Protein AF-A0A963PTG4-F1 (afdb_monomer_lite)

Structure (mmCIF, N/CA/C/O backbone):
data_AF-A0A963PTG4-F1
#
_entry.id   AF-A0A963PTG4-F1
#
loop_
_atom_site.group_PDB
_atom_site.id
_atom_site.type_symbol
_atom_site.label_atom_id
_atom_site.label_alt_id
_atom_site.label_comp_id
_atom_site.label_asym_id
_atom_site.label_entity_id
_atom_site.label_seq_id
_atom_site.pdbx_PDB_ins_code
_atom_site.Cartn_x
_atom_site.Cartn_y
_atom_site.Cartn_z
_atom_site.occupancy
_atom_site.B_iso_or_equiv
_atom_site.auth_seq_id
_atom_site.auth_comp_id
_atom_site.auth_asym_id
_atom_site.auth_atom_id
_atom_site.pdbx_PDB_model_num
ATOM 1 N N . SER A 1 1 ? 4.079 9.617 -11.230 1.00 86.31 1 SER A N 1
ATOM 2 C CA . SER A 1 1 ? 5.382 10.308 -11.201 1.00 86.31 1 SER A CA 1
ATOM 3 C C . SER A 1 1 ? 5.671 10.785 -9.782 1.00 86.31 1 SER A C 1
ATOM 5 O O . SER A 1 1 ? 4.722 10.930 -9.016 1.00 86.31 1 SER A O 1
ATOM 7 N N . ASN A 1 2 ? 6.940 10.981 -9.420 1.00 88.75 2 ASN A N 1
ATOM 8 C CA . ASN A 1 2 ? 7.381 11.587 -8.157 1.00 88.75 2 ASN A CA 1
ATOM 9 C C . ASN A 1 2 ? 7.624 13.112 -8.249 1.00 88.75 2 ASN A C 1
ATOM 11 O O . ASN A 1 2 ? 7.973 13.715 -7.238 1.00 88.75 2 ASN A O 1
ATOM 15 N N . GLY A 1 3 ? 7.453 13.725 -9.430 1.00 88.69 3 GLY A N 1
ATOM 16 C CA . GLY A 1 3 ? 7.552 15.179 -9.625 1.00 88.69 3 GLY A CA 1
ATOM 17 C C . GLY A 1 3 ? 8.968 15.761 -9.529 1.00 88.69 3 GLY A C 1
ATOM 18 O O . GLY A 1 3 ? 9.109 16.960 -9.310 1.00 88.69 3 GLY A O 1
ATOM 19 N N . GLN A 1 4 ? 10.006 14.932 -9.649 1.00 89.62 4 GLN A N 1
ATOM 20 C CA . GLN A 1 4 ? 11.409 15.357 -9.625 1.00 89.62 4 GLN A CA 1
ATOM 21 C C . GLN A 1 4 ? 11.965 15.504 -11.048 1.00 89.62 4 GLN A C 1
ATOM 23 O O . GLN A 1 4 ? 11.452 14.890 -11.979 1.00 89.62 4 GLN A O 1
ATOM 28 N N . SER A 1 5 ? 13.037 16.281 -11.215 1.00 89.62 5 SER A N 1
ATOM 29 C CA . SER A 1 5 ? 13.820 16.316 -12.456 1.00 89.62 5 SER A CA 1
ATOM 30 C C . SER A 1 5 ? 14.846 15.177 -12.509 1.00 89.62 5 SER A C 1
ATOM 32 O O . SER A 1 5 ? 15.171 14.546 -11.497 1.00 89.62 5 SER A O 1
ATOM 34 N N . LEU A 1 6 ? 15.384 14.899 -13.701 1.00 85.12 6 LEU A N 1
ATOM 35 C CA . LEU A 1 6 ? 16.508 13.974 -13.856 1.00 85.12 6 LEU A CA 1
ATOM 36 C C . LEU A 1 6 ? 17.712 14.418 -13.000 1.00 85.12 6 LEU A C 1
ATOM 38 O O . LEU A 1 6 ? 17.968 15.620 -12.891 1.00 85.12 6 LEU A O 1
ATOM 42 N N . PRO A 1 7 ? 18.461 13.475 -12.391 1.00 86.75 7 PRO A N 1
ATOM 43 C CA . PRO A 1 7 ? 18.353 12.009 -12.510 1.00 86.75 7 PRO A CA 1
ATOM 44 C C . PRO A 1 7 ? 17.403 11.339 -11.488 1.00 86.75 7 PRO A C 1
ATOM 46 O O . PRO A 1 7 ? 17.335 10.109 -11.407 1.00 86.75 7 PRO A O 1
ATOM 49 N N . LEU A 1 8 ? 16.692 12.125 -10.671 1.00 88.31 8 LEU A N 1
ATOM 50 C CA . LEU A 1 8 ? 15.815 11.629 -9.599 1.00 88.31 8 LEU A CA 1
ATOM 51 C C . LEU A 1 8 ? 14.363 11.402 -10.051 1.00 88.31 8 LEU A C 1
ATOM 53 O O . LEU A 1 8 ? 13.571 10.859 -9.274 1.00 88.31 8 LEU A O 1
ATOM 57 N N . SER A 1 9 ? 14.010 11.813 -11.275 1.00 90.31 9 SER A N 1
ATOM 58 C CA . SER A 1 9 ? 12.690 11.579 -11.872 1.00 90.31 9 SER A CA 1
ATOM 59 C C . SER A 1 9 ? 12.346 10.095 -11.854 1.00 90.31 9 SER A C 1
ATOM 61 O O . SER A 1 9 ? 13.177 9.257 -12.195 1.00 90.31 9 SER A O 1
ATOM 63 N N . ARG A 1 10 ? 11.138 9.763 -11.399 1.00 93.00 10 ARG A N 1
ATOM 64 C CA . ARG A 1 10 ? 10.576 8.409 -11.446 1.00 93.00 10 ARG A CA 1
ATOM 65 C C . ARG A 1 10 ? 9.111 8.493 -11.834 1.00 93.00 10 ARG A C 1
ATOM 67 O O . ARG A 1 10 ? 8.332 9.214 -11.196 1.00 93.00 10 ARG A O 1
ATOM 74 N N . SER A 1 11 ? 8.692 7.731 -12.835 1.00 91.69 11 SER A N 1
ATOM 75 C CA . SER A 1 11 ? 7.334 7.783 -13.372 1.00 91.69 11 SER A CA 1
ATOM 76 C C . SER A 1 11 ? 6.868 6.430 -13.912 1.00 91.69 11 SER A C 1
ATOM 78 O O . SER A 1 11 ? 7.659 5.541 -14.183 1.00 91.69 11 SER A O 1
ATOM 80 N N . TRP A 1 12 ? 5.551 6.213 -13.917 1.00 92.81 12 TRP A N 1
ATOM 81 C CA . TRP A 1 12 ? 4.950 4.973 -14.404 1.00 92.81 12 TRP A CA 1
ATOM 82 C C . TRP A 1 12 ? 3.441 5.170 -14.602 1.00 92.81 12 TRP A C 1
ATOM 84 O O . TRP A 1 12 ? 2.725 5.508 -13.653 1.00 92.81 12 TRP A O 1
ATOM 94 N N . ASN A 1 13 ? 2.959 4.884 -15.814 1.00 93.94 13 ASN A N 1
ATOM 95 C CA . ASN A 1 13 ? 1.544 4.768 -16.175 1.00 93.94 13 ASN A CA 1
ATOM 96 C C . ASN A 1 13 ? 0.998 3.319 -16.151 1.00 93.94 13 ASN A C 1
ATOM 98 O O . ASN A 1 13 ? 1.635 2.376 -16.630 1.00 93.94 13 ASN A O 1
ATOM 102 N N . ARG A 1 14 ? -0.211 3.121 -15.602 1.00 95.81 14 ARG A N 1
ATOM 103 C CA . ARG A 1 14 ? -0.834 1.795 -15.403 1.00 95.81 14 ARG A CA 1
ATOM 104 C C . ARG A 1 14 ? -2.277 1.743 -15.873 1.00 95.81 14 ARG A C 1
ATOM 106 O O . ARG A 1 14 ? -3.047 2.648 -15.573 1.00 95.81 14 ARG A O 1
ATOM 113 N N . ILE A 1 15 ? -2.652 0.608 -16.453 1.00 97.12 15 ILE A N 1
ATOM 114 C CA . ILE A 1 15 ? -4.047 0.170 -16.553 1.00 97.12 15 ILE A CA 1
ATOM 115 C C . ILE A 1 15 ? -4.292 -0.791 -15.389 1.00 97.12 15 ILE A C 1
ATOM 117 O O . ILE A 1 15 ? -3.521 -1.734 -15.204 1.00 97.12 15 ILE A O 1
ATOM 121 N N . ILE A 1 16 ? -5.323 -0.534 -14.582 1.00 97.62 16 ILE A N 1
ATOM 122 C CA . ILE A 1 16 ? -5.587 -1.262 -13.335 1.00 97.62 16 ILE A CA 1
ATOM 123 C C . ILE A 1 16 ? -6.966 -1.915 -13.409 1.00 97.62 16 ILE A C 1
ATOM 125 O O . ILE A 1 16 ? -7.953 -1.244 -13.695 1.00 97.62 16 ILE A O 1
ATOM 129 N N . ALA A 1 17 ? -7.026 -3.205 -13.087 1.00 98.31 17 ALA A N 1
ATOM 130 C CA . ALA A 1 17 ? -8.255 -3.917 -12.769 1.00 98.31 17 ALA A CA 1
ATOM 131 C C . ALA A 1 17 ? -8.321 -4.152 -11.254 1.00 98.31 17 ALA A C 1
ATOM 133 O O . ALA A 1 17 ? -7.315 -4.495 -10.625 1.00 98.31 17 ALA A O 1
ATOM 134 N N . MET A 1 18 ? -9.497 -3.959 -10.662 1.00 98.19 18 MET A N 1
ATOM 135 C CA . MET A 1 18 ? -9.720 -4.101 -9.224 1.00 98.19 18 MET A CA 1
ATOM 136 C C . MET A 1 1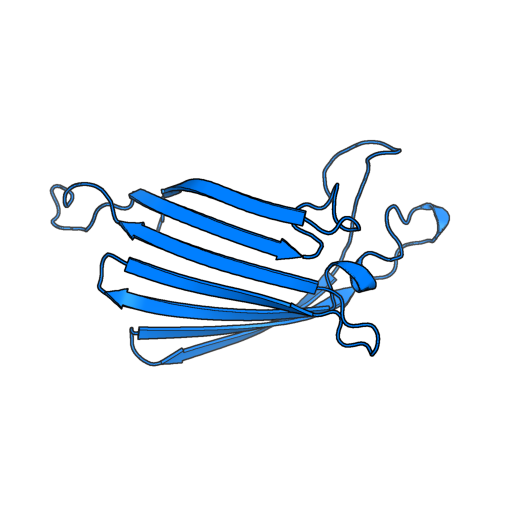8 ? -11.024 -4.848 -8.968 1.00 98.19 18 MET A C 1
ATOM 138 O O . MET A 1 18 ? -12.025 -4.599 -9.635 1.00 98.19 18 MET A O 1
ATOM 142 N N . VAL A 1 19 ? -11.008 -5.722 -7.967 1.00 98.38 19 VAL A N 1
ATOM 143 C CA . VAL A 1 19 ? -12.201 -6.348 -7.399 1.00 98.38 19 VAL A CA 1
ATOM 144 C C . VAL A 1 19 ? -12.144 -6.237 -5.880 1.00 98.38 19 VAL A C 1
ATOM 146 O O . VAL A 1 19 ? -11.081 -6.407 -5.281 1.00 98.38 19 VAL A O 1
ATOM 149 N N . GLY A 1 20 ? -13.283 -5.929 -5.268 1.00 97.94 20 GLY A N 1
ATOM 150 C CA . GLY A 1 20 ? -13.456 -5.874 -3.822 1.00 97.94 20 GLY A CA 1
ATOM 151 C C . GLY A 1 20 ? -14.594 -6.789 -3.397 1.00 97.94 20 GLY A C 1
ATOM 152 O O . GLY A 1 20 ? -15.615 -6.858 -4.079 1.00 97.94 20 GLY A O 1
ATOM 153 N N . ILE A 1 21 ? -14.408 -7.496 -2.287 1.00 97.81 21 ILE A N 1
ATOM 154 C CA . ILE A 1 21 ? -15.461 -8.247 -1.609 1.00 97.81 21 ILE A CA 1
ATOM 155 C C . ILE A 1 21 ? -15.463 -7.881 -0.132 1.00 97.81 21 ILE A C 1
ATOM 157 O O . ILE A 1 21 ? -14.412 -7.710 0.486 1.00 97.81 21 ILE A O 1
ATOM 161 N N . GLU A 1 22 ? -16.652 -7.804 0.442 1.00 97.19 22 GLU A N 1
ATOM 162 C CA . GLU A 1 22 ? -16.854 -7.541 1.860 1.00 97.19 22 GLU A CA 1
ATOM 163 C C . GLU A 1 22 ? -17.648 -8.693 2.465 1.00 97.19 22 GLU A C 1
ATOM 165 O O . GLU A 1 22 ? -18.502 -9.301 1.813 1.00 97.19 22 GLU A O 1
ATOM 170 N N . LYS A 1 23 ? -17.322 -9.035 3.708 1.00 95.12 23 LYS A N 1
ATOM 171 C CA . LYS A 1 23 ? -18.039 -10.034 4.490 1.00 95.12 23 LYS A CA 1
ATOM 172 C C . LYS A 1 23 ? -18.492 -9.398 5.792 1.00 95.12 23 LYS A C 1
ATOM 174 O O . LYS A 1 23 ? -17.698 -9.250 6.733 1.00 95.12 23 LYS A O 1
ATOM 179 N N . ASP A 1 24 ? -19.787 -9.106 5.833 1.00 93.31 24 ASP A N 1
ATOM 180 C CA . ASP A 1 24 ? -20.430 -8.337 6.896 1.00 93.31 24 ASP A CA 1
ATOM 181 C C . ASP A 1 24 ? -19.661 -7.022 7.151 1.00 93.31 24 ASP A C 1
ATOM 183 O O . ASP A 1 24 ? -18.893 -6.554 6.313 1.00 93.31 24 ASP A O 1
ATOM 187 N N . ASP A 1 25 ? -19.764 -6.490 8.366 1.00 90.19 25 ASP A N 1
ATOM 188 C CA . ASP A 1 25 ? -19.003 -5.315 8.806 1.00 90.19 25 ASP A CA 1
ATOM 189 C C . ASP A 1 25 ? -17.619 -5.679 9.380 1.00 90.19 25 ASP A C 1
ATOM 191 O O . ASP A 1 25 ? -17.016 -4.902 10.123 1.00 90.19 25 ASP A O 1
ATOM 195 N N . ARG A 1 26 ? -17.130 -6.904 9.133 1.00 95.12 26 ARG A N 1
ATOM 196 C CA . ARG A 1 26 ? -15.932 -7.449 9.800 1.00 95.12 26 ARG A CA 1
ATOM 197 C C . ARG A 1 26 ? -14.733 -7.565 8.884 1.00 95.12 26 ARG A C 1
ATOM 199 O O . ARG A 1 26 ? -13.619 -7.349 9.354 1.00 95.12 26 ARG A O 1
ATOM 206 N N . PHE A 1 27 ? -14.923 -7.905 7.614 1.00 97.00 27 PHE A N 1
ATOM 207 C CA . PHE A 1 27 ? -13.806 -8.143 6.706 1.00 97.00 27 PHE A CA 1
ATOM 208 C C . PHE A 1 27 ? -14.036 -7.513 5.342 1.00 97.00 27 PHE A C 1
ATOM 210 O O . PHE A 1 27 ? -15.115 -7.637 4.775 1.00 97.00 27 PHE A O 1
ATOM 217 N N . ALA A 1 28 ? -12.979 -6.929 4.790 1.00 98.12 28 ALA A N 1
ATOM 218 C CA . ALA A 1 28 ? -12.918 -6.519 3.396 1.00 98.12 28 ALA A CA 1
ATOM 219 C C . ALA A 1 28 ? -11.668 -7.118 2.749 1.00 98.12 28 ALA A C 1
ATOM 221 O O . ALA A 1 28 ? -10.609 -7.203 3.376 1.00 98.12 28 ALA A O 1
ATOM 222 N N . LEU A 1 29 ? -11.787 -7.540 1.498 1.00 98.38 29 LEU A N 1
ATOM 223 C CA . LEU A 1 29 ? -10.682 -8.025 0.688 1.00 98.38 29 LEU A CA 1
ATOM 224 C C . LEU A 1 29 ? -10.717 -7.315 -0.659 1.00 98.38 29 LEU A C 1
ATOM 226 O O . LEU A 1 29 ? -11.717 -7.375 -1.369 1.00 98.38 29 LEU A O 1
ATOM 230 N N . THR A 1 30 ? -9.600 -6.709 -1.035 1.00 98.50 30 THR A N 1
ATOM 231 C CA . THR A 1 30 ? -9.435 -6.042 -2.325 1.00 98.50 30 THR A CA 1
ATOM 232 C C . THR A 1 30 ? -8.267 -6.668 -3.059 1.00 98.50 30 THR A C 1
ATOM 234 O O . THR A 1 30 ? -7.150 -6.708 -2.546 1.00 98.50 30 THR A O 1
ATOM 237 N N . ALA A 1 31 ? -8.511 -7.130 -4.278 1.00 98.38 31 ALA A N 1
ATOM 238 C CA . ALA A 1 31 ? -7.472 -7.576 -5.188 1.00 98.38 31 ALA A CA 1
ATOM 239 C C . ALA A 1 31 ? -7.330 -6.568 -6.329 1.00 98.38 31 ALA A C 1
ATOM 241 O O . ALA A 1 31 ? -8.313 -6.109 -6.913 1.00 98.38 31 ALA A O 1
ATOM 242 N N . ARG A 1 32 ? -6.087 -6.232 -6.659 1.00 98.31 32 ARG A N 1
ATOM 243 C CA . ARG A 1 32 ? -5.725 -5.399 -7.802 1.00 98.31 32 ARG A CA 1
ATOM 244 C C . ARG A 1 32 ? -4.732 -6.135 -8.677 1.00 98.31 32 ARG A C 1
ATOM 246 O O . ARG A 1 32 ? -3.782 -6.727 -8.173 1.00 98.31 32 ARG A O 1
ATOM 253 N N . ALA A 1 33 ? -4.893 -6.000 -9.981 1.00 97.56 33 ALA A N 1
ATOM 254 C CA . ALA A 1 33 ? -3.877 -6.346 -10.961 1.00 97.56 33 ALA A CA 1
ATOM 255 C C . ALA A 1 33 ? -3.671 -5.155 -11.892 1.00 97.56 33 ALA A C 1
ATOM 257 O O . ALA A 1 33 ? -4.601 -4.390 -12.152 1.00 97.56 33 ALA A O 1
ATOM 258 N N . TRP A 1 34 ? -2.455 -4.973 -12.387 1.00 96.88 34 TRP A N 1
ATOM 259 C CA . TRP A 1 34 ? -2.165 -3.885 -13.306 1.00 96.88 34 TRP A CA 1
ATOM 260 C C . TRP A 1 34 ? -1.152 -4.276 -14.370 1.00 96.88 34 TRP A C 1
ATOM 262 O O . TRP A 1 34 ? -0.218 -5.043 -14.131 1.00 96.88 34 TRP A O 1
ATOM 272 N N . ALA A 1 35 ? -1.323 -3.676 -15.542 1.00 94.62 35 ALA A N 1
ATOM 273 C CA . ALA A 1 35 ? -0.363 -3.716 -16.631 1.00 94.62 35 ALA A CA 1
ATOM 274 C C . ALA A 1 35 ? 0.308 -2.345 -16.758 1.00 94.62 35 ALA A C 1
ATOM 276 O O . ALA A 1 35 ? -0.353 -1.304 -16.679 1.00 94.62 35 ALA A O 1
ATOM 277 N N . ARG A 1 36 ? 1.634 -2.342 -16.933 1.00 93.75 36 ARG A N 1
ATOM 278 C CA . ARG A 1 36 ? 2.381 -1.125 -17.254 1.00 93.75 36 ARG A CA 1
ATOM 279 C C . ARG A 1 36 ? 2.094 -0.726 -18.696 1.00 93.75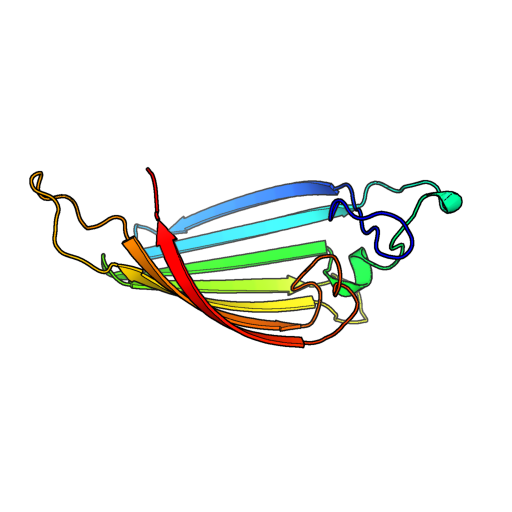 36 ARG A C 1
ATOM 281 O O . ARG A 1 36 ? 2.182 -1.566 -19.584 1.00 93.75 36 ARG A O 1
ATOM 288 N N . VAL A 1 37 ? 1.782 0.550 -18.901 1.00 93.44 37 VAL A N 1
ATOM 289 C CA . VAL A 1 37 ? 1.785 1.160 -20.231 1.00 93.44 37 VAL A CA 1
ATOM 290 C C . VAL A 1 37 ? 3.248 1.457 -20.578 1.00 93.44 37 VAL A C 1
ATOM 292 O O . VAL A 1 37 ? 3.896 2.144 -19.785 1.00 93.44 37 VAL A O 1
ATOM 295 N N . PRO A 1 38 ? 3.793 0.901 -21.676 1.00 87.62 38 PRO A N 1
ATOM 296 C CA . PRO A 1 38 ? 5.172 1.155 -22.076 1.00 87.62 38 PRO A CA 1
ATOM 297 C C . PRO A 1 38 ? 5.406 2.635 -22.387 1.00 87.62 38 PRO A C 1
ATOM 299 O O . PRO A 1 38 ? 4.550 3.294 -22.977 1.00 87.62 38 PRO A O 1
ATOM 302 N N . GLU A 1 39 ? 6.578 3.126 -22.009 1.00 87.88 39 GLU A N 1
ATOM 303 C CA . GLU A 1 39 ? 7.111 4.432 -22.399 1.00 87.88 39 GLU A CA 1
ATOM 304 C C . GLU A 1 39 ? 8.232 4.205 -23.426 1.00 87.88 39 GLU A C 1
ATOM 306 O O . GLU A 1 39 ? 8.685 3.073 -23.606 1.00 87.88 39 GLU A O 1
ATOM 311 N N . LYS A 1 40 ? 8.639 5.246 -24.163 1.00 86.12 40 LYS A N 1
ATOM 312 C CA . LYS A 1 40 ? 9.805 5.134 -25.052 1.00 86.12 40 LYS A CA 1
ATOM 313 C C . LYS A 1 40 ? 11.057 4.958 -24.196 1.00 86.12 40 LYS A C 1
ATOM 315 O O . LYS A 1 40 ? 11.178 5.644 -23.189 1.00 86.12 40 LYS A O 1
ATOM 320 N N . ASP A 1 41 ? 11.992 4.112 -24.625 1.00 79.81 41 ASP A N 1
ATOM 321 C CA . ASP A 1 41 ? 13.202 3.796 -23.847 1.00 79.81 41 ASP A CA 1
ATOM 322 C C . ASP A 1 41 ? 14.022 5.043 -23.462 1.00 79.81 41 ASP A C 1
ATOM 324 O O . ASP A 1 41 ? 14.586 5.095 -22.373 1.00 79.81 41 ASP A O 1
ATOM 328 N N . GLU A 1 42 ? 14.058 6.065 -24.325 1.00 80.94 42 GLU A N 1
ATOM 329 C CA . GLU A 1 42 ? 14.753 7.343 -24.077 1.00 80.94 42 GLU A CA 1
ATOM 330 C C . GLU A 1 42 ? 14.115 8.180 -22.952 1.00 80.94 42 GLU A C 1
ATOM 332 O O . GLU A 1 42 ? 14.797 8.993 -22.332 1.00 80.94 42 GLU A O 1
ATOM 337 N N . ASP A 1 43 ? 12.829 7.951 -22.672 1.00 81.56 43 ASP A N 1
ATOM 338 C CA . ASP A 1 43 ? 12.023 8.669 -21.680 1.00 81.56 43 ASP A CA 1
ATOM 339 C C . ASP A 1 43 ? 11.695 7.791 -20.447 1.00 81.56 43 ASP A C 1
ATOM 341 O O . ASP A 1 43 ? 10.985 8.227 -19.537 1.00 81.56 43 ASP A O 1
ATOM 345 N N . ASP A 1 44 ? 12.165 6.536 -20.412 1.00 87.69 44 ASP A N 1
ATOM 346 C CA . ASP A 1 44 ? 11.844 5.579 -19.350 1.00 87.69 44 ASP A CA 1
ATOM 347 C C . ASP A 1 44 ? 12.769 5.750 -18.135 1.00 87.69 44 ASP A C 1
ATOM 349 O O . ASP A 1 44 ? 13.844 5.157 -18.028 1.00 87.69 44 ASP A O 1
ATOM 353 N N . ASP A 1 45 ? 12.299 6.535 -17.167 1.00 89.62 45 ASP A N 1
ATOM 354 C CA . ASP A 1 45 ? 12.992 6.809 -15.904 1.00 89.62 45 ASP A CA 1
ATOM 355 C C . ASP A 1 45 ? 13.292 5.556 -15.049 1.00 89.62 45 ASP A C 1
ATOM 357 O O . ASP A 1 45 ? 14.126 5.605 -14.136 1.00 89.62 45 ASP A O 1
ATOM 361 N N . ASN A 1 46 ? 12.558 4.452 -15.247 1.00 91.19 46 ASN A N 1
ATOM 362 C CA . ASN A 1 46 ? 12.621 3.266 -14.388 1.00 91.19 46 ASN A CA 1
ATOM 363 C C . ASN A 1 46 ? 12.053 2.004 -15.081 1.00 91.19 46 ASN A C 1
ATOM 365 O O . ASN A 1 46 ? 10.977 1.511 -14.702 1.00 91.19 46 ASN A O 1
ATOM 369 N N . PRO A 1 47 ? 12.787 1.420 -16.045 1.00 90.81 47 PRO A N 1
ATOM 370 C CA . PRO A 1 47 ? 12.280 0.343 -16.898 1.00 90.81 47 PRO A CA 1
ATOM 371 C C . PRO A 1 47 ? 11.936 -0.952 -16.149 1.00 90.81 47 PRO A C 1
ATOM 373 O O . PRO A 1 47 ? 11.024 -1.689 -16.530 1.00 90.81 47 PRO A O 1
ATOM 376 N N . ASP A 1 48 ? 12.608 -1.214 -15.028 1.00 91.50 48 ASP A N 1
ATOM 377 C CA . ASP A 1 48 ? 12.454 -2.416 -14.203 1.00 91.50 48 ASP A CA 1
ATOM 378 C C . ASP A 1 48 ? 11.410 -2.272 -13.073 1.00 91.50 48 ASP A C 1
ATOM 380 O O . ASP A 1 48 ? 11.260 -3.169 -12.237 1.00 91.50 48 ASP A O 1
ATOM 384 N N . ILE A 1 49 ? 10.636 -1.179 -13.023 1.00 92.56 49 ILE A N 1
ATOM 385 C CA . ILE A 1 49 ? 9.728 -0.885 -11.897 1.00 92.56 49 ILE A CA 1
ATOM 386 C C . ILE A 1 49 ? 8.672 -1.972 -11.642 1.00 92.56 49 ILE A C 1
ATOM 388 O O . ILE A 1 49 ? 8.380 -2.308 -10.488 1.00 92.56 49 ILE A O 1
ATOM 392 N N . SER A 1 50 ? 8.140 -2.580 -12.709 1.00 91.44 50 SER A N 1
ATOM 393 C CA . SER A 1 50 ? 7.154 -3.670 -12.614 1.00 91.44 50 SER A CA 1
ATOM 394 C C . SER A 1 50 ? 7.747 -4.943 -12.015 1.00 91.44 50 SER A C 1
ATOM 396 O O . SER A 1 50 ? 7.021 -5.772 -11.469 1.00 91.44 50 SER A O 1
ATOM 398 N N . ASP A 1 51 ? 9.064 -5.101 -12.090 1.00 90.81 51 ASP A N 1
ATOM 399 C CA . ASP A 1 51 ? 9.770 -6.242 -11.525 1.00 90.81 51 ASP A CA 1
ATOM 400 C C . ASP A 1 51 ? 10.112 -6.046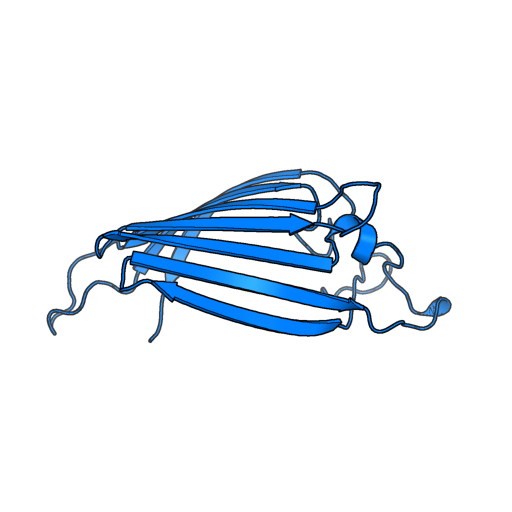 -10.057 1.00 90.81 51 ASP A C 1
ATOM 402 O O . ASP A 1 51 ? 10.345 -7.029 -9.366 1.00 90.81 51 ASP A O 1
ATOM 406 N N . MET A 1 52 ? 10.119 -4.805 -9.573 1.00 92.12 52 MET A N 1
ATOM 407 C CA . MET A 1 52 ? 10.392 -4.475 -8.177 1.00 92.12 52 MET A CA 1
ATOM 408 C C . MET A 1 52 ? 9.101 -4.377 -7.360 1.00 92.12 52 MET A C 1
ATOM 410 O O . MET A 1 52 ? 8.909 -5.135 -6.411 1.00 92.12 52 MET A O 1
ATOM 414 N N . ILE A 1 53 ? 8.201 -3.462 -7.744 1.00 91.38 53 ILE A N 1
ATOM 415 C CA . ILE A 1 53 ? 6.942 -3.194 -7.024 1.00 91.38 53 ILE A CA 1
ATOM 416 C C . ILE A 1 53 ? 5.924 -4.308 -7.278 1.00 91.38 53 ILE A C 1
ATOM 418 O O . ILE A 1 53 ? 5.158 -4.686 -6.393 1.00 91.38 53 ILE A O 1
ATOM 422 N N . GLY A 1 54 ? 5.936 -4.838 -8.497 1.00 91.81 54 GLY A N 1
ATOM 423 C CA . GLY A 1 54 ? 5.125 -5.958 -8.924 1.00 91.81 54 GLY A CA 1
ATOM 424 C C . GLY A 1 54 ? 3.968 -5.593 -9.850 1.00 91.81 54 GLY A C 1
ATOM 425 O O . GLY A 1 54 ? 3.919 -4.496 -10.403 1.00 91.81 54 GLY A O 1
ATOM 426 N N . ARG A 1 55 ? 3.051 -6.547 -10.047 1.00 94.94 55 ARG A N 1
ATOM 427 C CA . ARG A 1 55 ? 1.927 -6.485 -11.008 1.00 94.94 55 ARG A CA 1
ATOM 428 C C . ARG A 1 55 ? 0.565 -6.738 -10.370 1.00 94.94 55 ARG A C 1
ATOM 430 O O . ARG A 1 55 ? -0.461 -6.555 -11.019 1.00 94.94 55 ARG A O 1
ATOM 437 N N . ALA A 1 56 ? 0.556 -7.171 -9.115 1.00 97.00 56 ALA A N 1
ATOM 438 C CA . ALA A 1 56 ? -0.662 -7.401 -8.369 1.00 97.00 56 ALA A CA 1
ATOM 439 C C . ALA A 1 56 ? -0.502 -7.012 -6.906 1.00 97.00 56 ALA A C 1
ATOM 441 O O . ALA A 1 56 ? 0.602 -7.025 -6.350 1.00 97.00 56 ALA A O 1
ATOM 442 N N . GLU A 1 57 ? -1.635 -6.691 -6.298 1.00 97.94 57 GLU A N 1
ATOM 443 C CA . GLU A 1 57 ? -1.766 -6.401 -4.885 1.00 97.94 57 GLU A CA 1
ATOM 444 C C . GLU A 1 57 ? -3.003 -7.085 -4.309 1.00 97.94 57 GLU A C 1
ATOM 446 O O . GLU A 1 57 ? -4.059 -7.106 -4.940 1.00 97.94 57 GLU A O 1
ATOM 451 N N . LEU A 1 58 ? -2.868 -7.616 -3.101 1.00 98.38 58 LEU A N 1
ATOM 452 C CA . LEU A 1 58 ? -3.961 -8.142 -2.303 1.00 98.38 58 LEU A CA 1
ATOM 453 C C . LEU A 1 58 ? -3.969 -7.430 -0.953 1.00 98.38 58 LEU A C 1
ATOM 455 O O . LEU A 1 58 ? -2.990 -7.510 -0.211 1.00 98.38 58 LEU A O 1
ATOM 459 N N . THR A 1 59 ? -5.072 -6.768 -0.627 1.00 98.69 59 THR A N 1
ATOM 460 C CA . THR A 1 59 ? -5.280 -6.112 0.664 1.00 98.69 59 THR A CA 1
ATOM 461 C C . THR A 1 59 ? -6.414 -6.796 1.403 1.00 98.69 59 THR A C 1
ATOM 463 O O . THR A 1 59 ? -7.527 -6.861 0.892 1.00 98.69 59 THR A O 1
ATOM 466 N N . GLY A 1 60 ? -6.139 -7.289 2.608 1.00 98.56 60 GLY A N 1
ATOM 467 C CA . GLY A 1 60 ? -7.146 -7.779 3.543 1.00 98.56 60 GLY A CA 1
ATOM 468 C C . GLY A 1 60 ? -7.269 -6.836 4.732 1.00 98.56 60 GLY A C 1
ATOM 469 O O . GLY A 1 60 ? -6.266 -6.512 5.364 1.00 98.56 60 GLY A O 1
ATOM 470 N N . THR A 1 61 ? -8.494 -6.437 5.051 1.00 98.50 61 THR A N 1
ATOM 471 C CA . THR A 1 61 ? -8.825 -5.547 6.165 1.00 98.50 61 THR A CA 1
ATOM 472 C C . THR A 1 61 ? -9.743 -6.274 7.136 1.00 98.50 61 THR A C 1
ATOM 474 O O . THR A 1 61 ? -10.746 -6.860 6.735 1.00 98.50 61 THR A O 1
ATOM 477 N N . TRP A 1 62 ? -9.411 -6.217 8.422 1.00 98.31 62 TRP A N 1
ATOM 478 C CA . TRP A 1 62 ? -10.204 -6.746 9.520 1.00 98.31 62 TRP A CA 1
ATOM 479 C C . TRP A 1 62 ? -10.628 -5.613 10.457 1.00 98.31 62 TRP A C 1
ATOM 481 O O . TRP A 1 62 ? -9.806 -4.965 11.113 1.00 98.31 62 TRP A O 1
ATOM 491 N N . TYR A 1 63 ? -11.935 -5.393 10.544 1.00 96.75 63 TYR A N 1
ATOM 492 C CA . TYR A 1 63 ? -12.563 -4.490 11.499 1.00 96.75 63 TYR A CA 1
ATOM 493 C C . TYR A 1 63 ? -12.774 -5.241 12.817 1.00 96.75 63 TYR A C 1
ATOM 495 O O . TYR A 1 63 ? -13.824 -5.829 13.068 1.00 96.75 63 TYR A O 1
ATOM 503 N N . VAL A 1 64 ? -11.735 -5.256 13.657 1.00 96.12 64 VAL A N 1
ATOM 504 C CA . VAL A 1 64 ? -11.734 -5.965 14.950 1.00 96.12 64 VAL A CA 1
ATOM 505 C C . VAL A 1 64 ? -12.892 -5.488 15.829 1.00 96.12 64 VAL A C 1
ATOM 507 O O . VAL A 1 64 ? -13.553 -6.284 16.491 1.00 96.12 64 VAL A O 1
ATOM 510 N N . ASN A 1 65 ? -13.121 -4.174 15.849 1.00 92.88 65 ASN A N 1
ATOM 511 C CA . ASN A 1 65 ? -14.258 -3.516 16.485 1.00 92.88 65 ASN A CA 1
ATOM 512 C C . ASN A 1 65 ? -14.405 -2.087 15.928 1.00 92.88 65 ASN A C 1
ATOM 514 O O . ASN A 1 65 ? -13.630 -1.656 15.076 1.00 92.88 65 ASN A O 1
ATOM 518 N N . LYS A 1 66 ? -15.360 -1.315 16.463 1.00 88.88 66 LYS A N 1
ATOM 519 C CA . LYS A 1 66 ? -15.644 0.069 16.032 1.00 88.88 66 LYS A CA 1
ATOM 520 C C . LYS A 1 66 ? -14.458 1.038 16.146 1.00 88.88 66 LYS A C 1
ATOM 522 O O . LYS A 1 66 ? -14.503 2.113 15.560 1.00 88.88 66 LYS A O 1
ATOM 527 N N . THR A 1 67 ? -13.425 0.706 16.922 1.00 92.00 67 THR A N 1
ATOM 528 C CA . THR A 1 67 ? -12.275 1.588 17.163 1.00 92.00 67 THR A CA 1
ATOM 529 C C . THR A 1 67 ? -10.956 1.022 16.659 1.00 92.00 67 THR A C 1
ATOM 531 O O . THR A 1 67 ? -9.977 1.757 16.674 1.00 92.00 67 THR A O 1
ATOM 534 N N . ASN A 1 68 ? -10.894 -0.233 16.203 1.00 94.75 68 ASN A N 1
ATOM 535 C CA . ASN A 1 68 ? -9.656 -0.895 15.793 1.00 94.75 68 ASN A CA 1
ATOM 536 C C . ASN A 1 68 ? -9.823 -1.580 14.439 1.00 94.75 68 ASN A C 1
ATOM 538 O O . ASN A 1 68 ? -10.682 -2.445 14.265 1.00 94.75 68 ASN A O 1
ATOM 542 N N . THR A 1 69 ? -8.936 -1.239 13.510 1.00 97.44 69 THR A N 1
ATOM 543 C CA . THR A 1 69 ? -8.824 -1.892 12.206 1.00 97.44 69 THR A CA 1
ATOM 544 C C . THR A 1 69 ? -7.405 -2.390 12.025 1.00 97.44 69 THR A C 1
ATOM 546 O O . THR A 1 69 ? -6.453 -1.667 12.320 1.00 97.44 69 THR A O 1
ATOM 549 N N . LEU A 1 70 ? -7.278 -3.612 11.528 1.00 98.38 70 LEU A N 1
ATOM 550 C CA . LEU A 1 70 ? -6.024 -4.180 11.064 1.00 98.38 70 LEU A CA 1
ATOM 551 C C . LEU A 1 70 ? -6.108 -4.344 9.554 1.00 98.38 70 LEU A C 1
ATOM 553 O O . LEU A 1 70 ? -7.139 -4.777 9.048 1.00 98.38 70 LEU A O 1
ATOM 557 N N . ALA A 1 71 ? -5.042 -4.022 8.838 1.00 98.38 71 ALA A N 1
ATOM 558 C CA . ALA A 1 71 ? -4.950 -4.302 7.415 1.00 98.38 71 ALA A CA 1
ATOM 559 C C . ALA A 1 71 ? -3.597 -4.916 7.073 1.00 98.38 71 ALA A C 1
ATOM 561 O O . ALA A 1 71 ? -2.574 -4.618 7.690 1.00 98.38 71 ALA A O 1
ATOM 562 N N . MET A 1 72 ? -3.607 -5.793 6.078 1.00 98.69 72 MET A N 1
ATOM 563 C CA . MET A 1 72 ? -2.411 -6.348 5.474 1.00 98.69 72 MET A CA 1
ATOM 564 C C . MET A 1 72 ? -2.497 -6.168 3.969 1.00 98.69 72 MET A C 1
ATOM 566 O O . MET A 1 72 ? -3.467 -6.596 3.351 1.00 98.69 72 MET A O 1
ATOM 570 N N . THR A 1 73 ? -1.459 -5.585 3.382 1.00 98.62 73 THR A N 1
ATOM 571 C CA . THR A 1 73 ? -1.316 -5.426 1.936 1.00 98.62 73 THR A CA 1
ATOM 572 C C . THR A 1 73 ? -0.101 -6.204 1.453 1.00 98.62 73 THR A C 1
ATOM 574 O O . THR A 1 73 ? 1.008 -6.004 1.943 1.00 98.62 73 THR A O 1
ATOM 577 N N . LEU A 1 74 ? -0.306 -7.082 0.478 1.00 97.94 74 LEU A N 1
ATOM 578 C CA . LEU A 1 74 ? 0.723 -7.882 -0.175 1.00 97.94 74 LEU A CA 1
ATOM 579 C C . LEU A 1 74 ? 0.847 -7.444 -1.627 1.00 97.94 74 LEU A C 1
ATOM 581 O O . LEU A 1 74 ? -0.150 -7.406 -2.338 1.00 97.94 74 LEU A O 1
ATOM 585 N N . ARG A 1 75 ? 2.064 -7.163 -2.088 1.00 96.88 75 ARG A N 1
ATOM 586 C CA . ARG A 1 75 ? 2.380 -6.907 -3.497 1.00 96.88 75 ARG A CA 1
ATOM 587 C C . ARG A 1 75 ? 3.298 -7.983 -4.032 1.00 96.88 75 ARG A C 1
ATOM 589 O O . ARG A 1 75 ? 4.224 -8.396 -3.337 1.00 96.88 75 ARG A O 1
ATOM 596 N N . HIS A 1 76 ? 3.077 -8.396 -5.276 1.00 95.12 76 HIS A N 1
ATOM 597 C CA . HIS A 1 76 ? 3.889 -9.429 -5.910 1.00 95.12 76 HIS A CA 1
ATOM 598 C C . HIS A 1 76 ? 4.110 -9.173 -7.405 1.00 95.12 76 HIS A C 1
ATOM 600 O O . HIS A 1 76 ? 3.226 -8.680 -8.112 1.00 95.12 76 HIS A O 1
ATOM 606 N N . ALA A 1 77 ? 5.289 -9.543 -7.911 1.00 91.06 77 ALA A N 1
ATOM 607 C CA . ALA A 1 77 ? 5.676 -9.346 -9.309 1.00 91.06 77 ALA A CA 1
ATOM 608 C C . ALA A 1 77 ? 5.055 -10.317 -10.320 1.00 91.06 77 ALA A C 1
ATOM 610 O O . ALA A 1 77 ? 5.170 -10.069 -11.521 1.00 91.06 77 ALA A O 1
ATOM 611 N N . LEU A 1 78 ? 4.380 -11.370 -9.844 1.00 89.50 78 LEU A N 1
ATOM 612 C CA . LEU A 1 78 ? 3.746 -12.422 -10.660 1.00 89.50 78 LEU A CA 1
ATOM 613 C C . LEU A 1 78 ? 4.703 -13.049 -11.694 1.00 89.50 78 LEU A C 1
ATOM 615 O O . LEU A 1 78 ? 4.313 -13.395 -12.803 1.00 89.50 78 LEU A O 1
ATOM 619 N N . ARG A 1 79 ? 5.974 -13.194 -11.316 1.00 86.94 79 ARG A N 1
ATOM 620 C CA . ARG A 1 79 ? 7.029 -13.856 -12.093 1.00 86.94 79 ARG A CA 1
ATOM 621 C C . ARG A 1 79 ? 7.863 -14.743 -11.173 1.00 86.94 79 ARG A C 1
ATOM 623 O O . ARG A 1 79 ? 7.808 -14.583 -9.956 1.00 86.94 79 ARG A O 1
ATOM 630 N N . SER A 1 80 ? 8.650 -15.643 -11.758 1.00 78.94 80 SER A N 1
ATOM 631 C CA . SER A 1 80 ? 9.478 -16.619 -11.031 1.00 78.94 80 SER A CA 1
ATOM 632 C C . SER A 1 80 ? 10.453 -15.979 -10.036 1.00 78.94 80 SER A C 1
ATOM 634 O O . SER A 1 80 ? 10.622 -16.481 -8.929 1.00 78.94 80 SER A O 1
ATOM 636 N N . SER A 1 81 ? 11.058 -14.838 -10.379 1.00 80.19 81 SER A N 1
ATOM 637 C CA . SER A 1 81 ? 11.815 -14.039 -9.411 1.00 80.19 81 SER A CA 1
ATOM 638 C C . SER A 1 81 ? 10.849 -13.231 -8.536 1.00 80.19 81 SER A C 1
ATOM 640 O O . SER A 1 81 ? 10.444 -12.121 -8.895 1.00 80.19 81 SER A O 1
ATOM 642 N N . ALA A 1 82 ? 10.467 -13.805 -7.399 1.00 72.56 82 ALA A N 1
ATOM 643 C CA . ALA A 1 82 ? 9.522 -13.217 -6.458 1.00 72.56 82 ALA A CA 1
ATOM 644 C C . ALA A 1 82 ? 10.089 -11.945 -5.798 1.00 72.56 82 ALA A C 1
ATOM 646 O O . ALA A 1 82 ? 10.865 -11.998 -4.843 1.00 72.56 82 ALA A O 1
ATOM 647 N N . ARG A 1 83 ? 9.691 -10.781 -6.316 1.00 92.31 83 ARG A N 1
ATOM 648 C CA . ARG A 1 83 ? 9.864 -9.470 -5.676 1.00 92.31 83 ARG A CA 1
ATOM 649 C C . ARG A 1 83 ? 8.496 -8.873 -5.361 1.00 92.31 83 ARG A C 1
ATOM 651 O O . ARG A 1 83 ? 7.484 -9.249 -5.960 1.00 92.31 83 ARG A O 1
ATOM 658 N N . GLY A 1 84 ? 8.483 -7.958 -4.404 1.00 94.19 84 GLY A N 1
ATO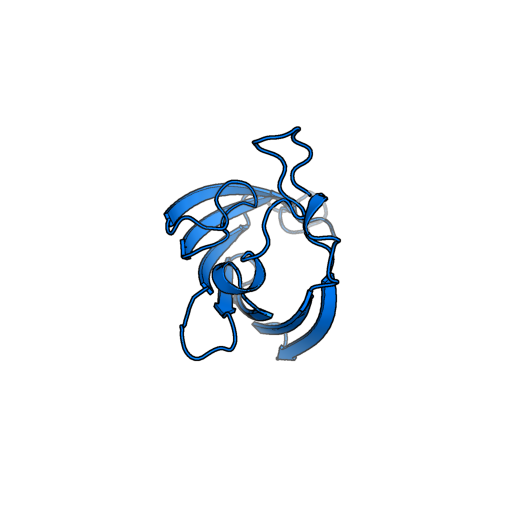M 659 C CA . GLY A 1 84 ? 7.272 -7.319 -3.921 1.00 94.19 84 GLY A CA 1
ATOM 660 C C . GLY A 1 84 ? 7.455 -6.757 -2.521 1.00 94.19 84 GLY A C 1
ATOM 661 O O . GLY A 1 84 ? 8.575 -6.452 -2.092 1.00 94.19 84 GLY A O 1
ATOM 662 N N . SER A 1 85 ? 6.348 -6.624 -1.805 1.00 97.31 85 SER A N 1
ATOM 663 C CA . SER A 1 85 ? 6.339 -6.088 -0.450 1.00 97.31 85 SER A CA 1
ATOM 664 C C . SER A 1 85 ? 5.153 -6.581 0.362 1.00 97.31 85 SER A C 1
ATOM 666 O O . SER A 1 85 ? 4.135 -7.013 -0.175 1.00 97.31 85 SER A O 1
ATOM 668 N N . VAL A 1 86 ? 5.309 -6.498 1.677 1.00 98.06 86 VAL A N 1
ATOM 669 C CA . VAL A 1 86 ? 4.238 -6.635 2.654 1.00 98.06 86 VAL A CA 1
ATOM 670 C C . VAL A 1 86 ? 4.125 -5.338 3.440 1.00 98.06 86 VAL A C 1
ATOM 672 O O . VAL A 1 86 ? 5.128 -4.706 3.780 1.00 98.06 86 VAL A O 1
ATOM 675 N N . ARG A 1 87 ? 2.894 -4.948 3.740 1.00 98.56 87 ARG A N 1
ATOM 676 C CA . ARG A 1 87 ? 2.573 -3.858 4.649 1.00 98.56 87 ARG A CA 1
ATOM 677 C C . ARG A 1 87 ? 1.543 -4.339 5.655 1.00 98.56 87 ARG A C 1
ATOM 679 O O . ARG A 1 87 ? 0.551 -4.946 5.264 1.00 98.56 87 ARG A O 1
ATOM 686 N N . LEU A 1 88 ? 1.792 -4.054 6.923 1.00 98.69 88 LEU A N 1
ATOM 687 C CA . LEU A 1 88 ? 0.882 -4.286 8.035 1.00 98.69 88 LEU A CA 1
ATOM 688 C C . LEU A 1 88 ? 0.494 -2.936 8.625 1.00 98.69 88 LEU A C 1
ATOM 690 O O . LEU A 1 88 ? 1.363 -2.106 8.882 1.00 98.69 88 LEU A O 1
ATOM 694 N N . GLU A 1 89 ? -0.795 -2.728 8.843 1.00 98.50 89 GLU A N 1
ATOM 695 C CA . GLU A 1 89 ? -1.355 -1.471 9.329 1.00 98.50 89 GLU A CA 1
ATOM 696 C C . GLU A 1 89 ? -2.287 -1.747 10.509 1.00 98.50 89 GLU A C 1
ATOM 698 O O . GLU A 1 89 ? -3.115 -2.659 10.471 1.00 98.50 89 GLU A O 1
ATOM 703 N N . TRP A 1 90 ? -2.164 -0.941 11.560 1.00 98.25 90 TRP A N 1
ATOM 704 C CA . TRP A 1 90 ? -3.112 -0.874 12.664 1.00 98.25 90 TRP A CA 1
ATOM 705 C C . TRP A 1 90 ? -3.607 0.557 12.812 1.00 98.25 90 TRP A C 1
ATOM 707 O O . TRP A 1 90 ? -2.821 1.486 13.010 1.00 98.25 90 TRP A O 1
ATOM 717 N N . LEU A 1 91 ? -4.925 0.722 12.730 1.00 97.12 91 LEU A N 1
ATOM 718 C CA . LEU A 1 91 ? -5.589 2.004 12.882 1.00 97.12 91 LEU A CA 1
ATOM 719 C C . LEU A 1 91 ? -6.508 1.978 14.098 1.00 97.12 91 LEU A C 1
ATOM 721 O O . LEU A 1 91 ? -7.460 1.191 14.157 1.00 97.12 91 LEU A O 1
ATOM 725 N N . ARG A 1 92 ? -6.284 2.907 15.027 1.00 95.69 92 ARG A N 1
ATOM 726 C CA . ARG A 1 92 ? -7.080 3.059 16.245 1.00 95.69 92 ARG A CA 1
ATOM 727 C C . ARG A 1 92 ? -7.763 4.416 16.291 1.00 95.69 92 ARG A C 1
ATOM 729 O O . ARG A 1 92 ? -7.082 5.432 16.267 1.00 95.69 92 ARG A O 1
ATOM 736 N N . THR A 1 93 ? -9.084 4.453 16.410 1.00 93.38 93 THR A N 1
ATOM 737 C CA . THR A 1 93 ? -9.819 5.706 16.638 1.00 93.38 93 THR A CA 1
ATOM 738 C C . THR A 1 93 ? -9.426 6.310 17.984 1.00 93.38 93 THR A C 1
ATOM 740 O O . THR A 1 93 ? -9.432 5.615 19.004 1.00 93.38 93 THR A O 1
ATOM 743 N N . ILE A 1 94 ? -9.074 7.596 17.983 1.00 91.00 94 ILE A N 1
ATOM 744 C CA . ILE A 1 94 ? -8.656 8.351 19.167 1.00 91.00 94 ILE A CA 1
ATOM 745 C C . ILE A 1 94 ? -9.500 9.618 19.323 1.00 91.00 94 ILE A C 1
ATOM 747 O O . ILE A 1 94 ? -9.881 10.247 18.339 1.00 91.00 94 ILE A O 1
ATOM 751 N N . GLY A 1 95 ? -9.771 10.009 20.568 1.00 84.50 95 GLY A N 1
ATOM 752 C CA . GLY A 1 95 ? -10.615 11.158 20.903 1.00 84.50 95 GLY A CA 1
ATOM 753 C C . GLY A 1 95 ? -12.026 10.768 21.345 1.00 84.50 95 GLY A C 1
ATOM 754 O O . GLY A 1 95 ? -12.453 9.621 21.198 1.00 84.50 95 GLY A O 1
ATOM 755 N N . SER A 1 96 ? -12.729 11.733 21.932 1.00 77.69 96 SER A N 1
ATOM 756 C CA . SER A 1 96 ? -14.110 11.586 22.385 1.00 77.69 96 SER A CA 1
ATOM 757 C C . SER A 1 96 ? -15.097 11.637 21.219 1.00 77.69 96 SER A C 1
ATOM 759 O O . SER A 1 96 ? -14.801 12.164 20.143 1.00 77.69 96 SER A O 1
ATOM 761 N N . ALA A 1 97 ? -16.288 11.079 21.448 1.00 73.56 97 ALA A N 1
ATOM 762 C CA . ALA A 1 97 ? -17.407 11.268 20.539 1.00 73.56 97 ALA A CA 1
ATOM 763 C C . ALA A 1 97 ? -17.696 12.768 20.381 1.00 73.56 97 ALA A C 1
ATOM 765 O O . ALA A 1 97 ? -17.590 13.546 21.334 1.00 73.56 97 ALA A O 1
ATOM 766 N N . ARG A 1 98 ? -18.034 13.171 19.160 1.00 75.00 98 ARG A N 1
ATOM 767 C CA . ARG A 1 98 ? -18.449 14.537 18.849 1.00 75.00 98 ARG A CA 1
ATOM 768 C C . ARG A 1 98 ? -19.785 14.848 19.529 1.00 75.00 98 ARG A C 1
ATOM 770 O O . ARG A 1 98 ? -20.503 13.948 19.955 1.00 75.00 98 ARG A O 1
ATOM 777 N N . ALA A 1 99 ? -20.138 16.132 19.605 1.00 73.19 99 ALA A N 1
ATOM 778 C CA . ALA A 1 99 ? -21.374 16.598 20.247 1.00 73.19 99 ALA A CA 1
ATOM 779 C C . ALA A 1 99 ? -22.660 15.969 19.663 1.00 73.19 99 ALA A C 1
ATOM 781 O O . ALA A 1 99 ? -23.679 15.916 20.341 1.00 73.19 99 ALA A O 1
ATOM 782 N N . ASN A 1 100 ? -22.603 15.462 18.427 1.00 77.56 100 ASN A N 1
ATOM 783 C CA . ASN A 1 100 ? -23.679 14.742 17.741 1.00 77.56 100 ASN A CA 1
ATOM 784 C C . ASN A 1 100 ? -23.690 13.219 18.010 1.00 77.56 100 ASN A C 1
ATOM 786 O O . ASN A 1 100 ? -24.460 12.501 17.381 1.00 77.56 100 ASN A O 1
ATOM 790 N N . GLY A 1 101 ? -22.832 12.709 18.900 1.00 73.81 101 GLY A N 1
ATOM 791 C CA . GLY A 1 101 ? -22.723 11.283 19.221 1.00 73.81 101 GLY A CA 1
ATOM 792 C C . GLY A 1 101 ? -21.877 10.461 18.241 1.00 73.81 101 GLY A C 1
ATOM 793 O O . GLY A 1 101 ? -21.676 9.269 18.477 1.00 73.81 101 GLY A O 1
ATOM 794 N N . GLU A 1 102 ? -21.339 11.064 17.174 1.00 77.38 102 GLU A N 1
ATOM 795 C CA . GLU A 1 102 ? -20.468 10.350 16.235 1.00 77.38 102 GLU A CA 1
ATOM 796 C C . GLU A 1 102 ? -19.090 10.052 16.846 1.00 77.38 102 GLU A C 1
ATOM 798 O O . GLU A 1 102 ? -18.538 10.891 17.568 1.00 77.38 102 GLU A O 1
ATOM 803 N N . PRO A 1 103 ? -18.476 8.898 16.526 1.00 72.56 103 PRO A N 1
ATOM 804 C CA . PRO A 1 103 ? -17.087 8.635 16.873 1.00 72.56 103 PRO A CA 1
ATOM 805 C C . PRO A 1 103 ? -16.155 9.722 16.328 1.00 72.56 103 PRO A C 1
ATOM 807 O O . PRO A 1 103 ? -16.387 10.298 15.263 1.00 72.56 103 PRO A O 1
ATOM 810 N N . SER A 1 104 ? -15.054 9.968 17.038 1.00 85.69 104 SER A N 1
ATOM 811 C CA . SER A 1 104 ? -13.972 10.798 16.510 1.00 85.69 104 SER A CA 1
ATOM 812 C C . SER A 1 104 ? -13.508 10.279 15.143 1.00 85.69 104 SER A C 1
ATOM 814 O O . SER A 1 104 ? -13.386 9.074 14.924 1.00 85.69 104 SER A O 1
ATOM 816 N N . ARG A 1 105 ? -13.212 11.206 14.228 1.00 86.75 105 ARG A N 1
ATOM 817 C CA . ARG A 1 105 ? -12.654 10.902 12.900 1.00 86.75 105 ARG A CA 1
ATOM 818 C C . ARG A 1 105 ? -11.129 10.790 12.899 1.00 86.75 105 ARG A C 1
ATOM 820 O O . ARG A 1 105 ? -10.539 10.428 11.884 1.00 86.75 105 ARG A O 1
ATOM 827 N N . LEU A 1 106 ? -10.490 11.108 14.026 1.00 91.88 106 LEU A N 1
ATOM 828 C CA . LEU A 1 106 ? -9.046 11.019 14.187 1.00 91.88 106 LEU A CA 1
ATOM 829 C C . LEU A 1 106 ? -8.648 9.585 14.533 1.00 91.88 106 LEU A C 1
ATOM 831 O O . LEU A 1 106 ? -9.173 8.986 15.474 1.00 91.88 106 LEU A O 1
ATOM 835 N N . ARG A 1 107 ? -7.685 9.040 13.794 1.00 94.31 107 ARG A N 1
ATOM 836 C CA . ARG A 1 107 ? -7.131 7.710 14.036 1.00 94.31 107 ARG A CA 1
ATOM 837 C C . ARG A 1 107 ? -5.627 7.794 14.231 1.00 94.31 107 ARG A C 1
ATOM 839 O O . ARG A 1 107 ? -4.932 8.437 13.452 1.00 94.31 107 ARG A O 1
ATOM 846 N N . PHE A 1 108 ? -5.130 7.116 15.256 1.00 96.50 108 PHE A N 1
ATOM 847 C CA . PHE A 1 108 ? -3.724 6.763 15.353 1.00 96.50 108 PHE A CA 1
ATOM 848 C C . PHE A 1 108 ? -3.428 5.657 14.343 1.00 96.50 108 PHE A C 1
ATOM 850 O O . PHE A 1 108 ? -4.179 4.684 14.271 1.00 96.50 108 PHE A O 1
ATOM 857 N N . HIS A 1 109 ? -2.363 5.818 13.567 1.00 97.44 109 HIS A N 1
ATOM 858 C CA . HIS A 1 109 ? -1.989 4.913 12.492 1.00 97.44 109 HIS A CA 1
ATOM 859 C C . HIS A 1 109 ? -0.555 4.420 12.705 1.00 97.44 109 HIS A C 1
ATOM 861 O O . HIS A 1 109 ? 0.397 5.197 12.644 1.00 97.44 109 HIS A O 1
ATOM 867 N N . THR A 1 110 ? -0.419 3.116 12.934 1.00 98.31 110 THR A N 1
ATOM 868 C CA . THR A 1 110 ? 0.858 2.402 12.956 1.00 98.31 110 THR A CA 1
ATOM 869 C C . THR A 1 110 ? 0.986 1.563 11.695 1.00 98.31 110 THR A C 1
ATOM 871 O O . THR A 1 110 ? 0.110 0.750 11.414 1.00 98.31 110 THR A O 1
ATOM 874 N N . GLN A 1 111 ? 2.095 1.706 10.977 1.00 98.31 111 GLN A N 1
ATOM 875 C CA . GLN A 1 111 ? 2.380 0.954 9.759 1.00 98.31 111 GLN A CA 1
ATOM 876 C C . GLN A 1 111 ? 3.767 0.312 9.839 1.00 98.31 111 GLN A C 1
ATOM 878 O O . GLN A 1 111 ? 4.744 0.982 10.163 1.00 98.31 111 GLN A O 1
ATOM 883 N N . LEU A 1 112 ? 3.869 -0.966 9.478 1.00 98.50 112 LEU A N 1
ATOM 884 C CA . LEU A 1 112 ? 5.129 -1.664 9.242 1.00 98.50 112 LEU A CA 1
ATOM 885 C C . LEU A 1 112 ? 5.177 -2.137 7.788 1.00 98.50 112 LEU A C 1
ATOM 887 O O . LEU A 1 112 ? 4.366 -2.956 7.363 1.00 98.50 112 LEU A O 1
ATOM 891 N N . PHE A 1 113 ? 6.139 -1.634 7.027 1.00 98.19 113 PHE A N 1
ATOM 892 C CA . PHE A 1 113 ? 6.392 -2.020 5.645 1.00 98.19 113 PHE A CA 1
ATOM 893 C C . PHE A 1 113 ? 7.678 -2.844 5.550 1.00 98.19 113 PHE A C 1
ATOM 895 O O . PHE A 1 113 ? 8.665 -2.524 6.211 1.00 98.19 113 PHE A O 1
ATOM 902 N N . SER A 1 114 ? 7.700 -3.869 4.697 1.00 97.75 114 SER A N 1
ATOM 903 C CA . SER A 1 114 ? 8.933 -4.547 4.293 1.00 97.75 114 SER A CA 1
ATOM 904 C C . SER A 1 114 ? 8.888 -4.981 2.829 1.00 97.75 114 SER A C 1
ATOM 906 O O . SER A 1 114 ? 7.949 -5.648 2.396 1.00 97.75 114 SER A O 1
ATOM 908 N N . GLY A 1 115 ? 9.921 -4.634 2.058 1.00 96.31 115 GLY A N 1
ATOM 909 C CA . GLY A 1 115 ? 10.057 -5.020 0.652 1.00 96.31 115 GLY A CA 1
ATOM 910 C C . GLY A 1 115 ? 10.491 -3.872 -0.253 1.00 96.31 115 GLY A C 1
ATOM 911 O O . GLY A 1 115 ? 11.227 -2.986 0.177 1.00 96.31 115 GLY A O 1
ATOM 912 N N . TYR A 1 116 ? 10.059 -3.926 -1.512 1.00 95.38 116 TYR A N 1
ATOM 913 C CA . TYR A 1 116 ? 10.350 -2.948 -2.565 1.00 95.38 116 TYR A CA 1
ATOM 914 C C . TYR A 1 116 ? 9.157 -2.016 -2.816 1.00 95.38 116 TYR A C 1
ATOM 916 O O . TYR A 1 116 ? 8.001 -2.420 -2.646 1.00 95.38 116 TYR A O 1
ATOM 924 N N . GLY A 1 117 ? 9.424 -0.787 -3.267 1.00 92.44 117 GLY A N 1
ATOM 925 C CA . GLY A 1 117 ? 8.358 0.150 -3.637 1.00 92.44 117 GLY A CA 1
ATOM 926 C C . GLY A 1 117 ? 7.658 0.839 -2.470 1.00 92.44 117 GLY A C 1
ATOM 927 O O . GLY A 1 117 ? 6.463 1.113 -2.582 1.00 92.44 117 GLY A O 1
ATOM 928 N N . ASP A 1 118 ? 8.367 1.093 -1.365 1.00 90.75 118 ASP A N 1
ATOM 929 C CA . ASP A 1 118 ? 7.840 1.930 -0.273 1.00 90.75 118 ASP A CA 1
ATOM 930 C C . ASP A 1 118 ? 7.542 3.354 -0.771 1.00 90.75 118 ASP A C 1
ATOM 932 O O . ASP A 1 118 ? 6.472 3.911 -0.538 1.00 90.75 118 ASP A O 1
ATOM 936 N N . SER A 1 119 ? 8.470 3.895 -1.566 1.00 89.06 119 SER A N 1
ATOM 937 C CA . SER A 1 119 ? 8.330 5.138 -2.320 1.00 89.06 119 SER A CA 1
ATOM 938 C C . SER A 1 119 ? 8.722 4.911 -3.783 1.00 89.06 119 SER A C 1
ATOM 940 O O . SER A 1 119 ? 9.404 3.937 -4.112 1.00 89.06 119 SER A O 1
ATOM 942 N N . LEU A 1 120 ? 8.314 5.821 -4.674 1.00 87.69 120 LEU A N 1
ATOM 943 C CA . LEU A 1 120 ? 8.761 5.791 -6.072 1.00 87.69 120 LEU A CA 1
ATOM 944 C C . LEU A 1 120 ? 10.266 6.036 -6.202 1.00 87.69 120 LEU A C 1
ATOM 946 O O . LEU A 1 120 ? 10.898 5.437 -7.061 1.00 87.69 120 LEU A O 1
ATOM 950 N N . LEU A 1 121 ? 10.845 6.889 -5.353 1.00 89.44 121 LEU A N 1
ATOM 951 C CA . LEU A 1 121 ? 12.278 7.185 -5.390 1.00 89.44 121 LEU A CA 1
ATOM 952 C C . LEU A 1 121 ? 13.117 5.950 -5.032 1.00 89.44 121 LEU A C 1
ATOM 954 O O . LEU A 1 121 ? 14.145 5.695 -5.650 1.00 89.44 121 LEU A O 1
ATOM 958 N N . ASP A 1 122 ? 12.642 5.161 -4.069 1.00 88.94 122 ASP A N 1
ATOM 959 C CA . ASP A 1 122 ? 13.316 3.968 -3.557 1.00 88.94 122 ASP A CA 1
ATOM 960 C C . ASP A 1 122 ? 12.711 2.663 -4.099 1.00 88.94 122 ASP A C 1
ATOM 962 O O . ASP A 1 122 ? 12.784 1.619 -3.444 1.00 88.94 122 ASP A O 1
ATOM 966 N N . TYR A 1 123 ? 12.088 2.691 -5.282 1.00 91.81 123 TYR A N 1
ATOM 967 C CA . TYR A 1 123 ? 11.328 1.540 -5.778 1.00 91.81 123 TYR A CA 1
ATOM 968 C C . TYR A 1 123 ? 12.173 0.265 -5.911 1.00 91.81 123 TYR A C 1
ATOM 970 O O . TYR A 1 123 ? 11.679 -0.829 -5.640 1.00 91.81 123 TYR A O 1
ATOM 978 N N . ASN A 1 124 ? 13.449 0.406 -6.276 1.00 92.44 124 ASN A N 1
ATOM 979 C CA . ASN A 1 124 ? 14.405 -0.681 -6.479 1.00 92.44 124 ASN A CA 1
ATOM 980 C C . ASN A 1 124 ? 15.237 -1.018 -5.227 1.00 92.44 124 ASN A C 1
ATOM 982 O O . ASN A 1 124 ? 16.137 -1.858 -5.295 1.00 92.44 124 ASN A O 1
ATOM 986 N N . ARG A 1 125 ? 14.934 -0.421 -4.065 1.00 93.06 125 ARG A N 1
ATOM 987 C CA . ARG A 1 125 ? 15.637 -0.686 -2.804 1.00 93.06 125 ARG A CA 1
ATOM 988 C C . ARG A 1 125 ? 14.735 -1.428 -1.822 1.00 93.06 125 ARG A C 1
ATOM 990 O O . ARG A 1 125 ? 13.673 -0.941 -1.446 1.00 93.06 125 ARG A O 1
ATOM 997 N N . LYS A 1 126 ? 15.200 -2.583 -1.334 1.00 94.62 126 LYS A N 1
ATOM 998 C CA . LYS A 1 126 ? 14.520 -3.302 -0.250 1.00 94.62 126 LYS A CA 1
ATOM 999 C C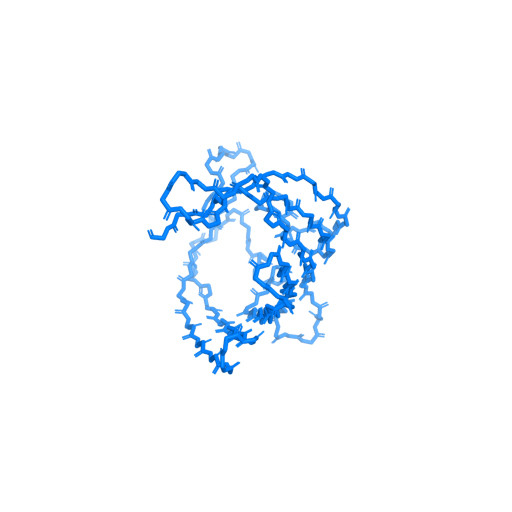 . LYS A 1 126 ? 14.701 -2.545 1.065 1.00 94.62 126 LYS A C 1
ATOM 1001 O O . LYS A 1 126 ? 15.834 -2.266 1.461 1.00 94.62 126 LYS A O 1
ATOM 1006 N N . ARG A 1 127 ? 13.603 -2.230 1.748 1.00 95.69 127 ARG A N 1
ATOM 1007 C CA . ARG A 1 127 ? 13.603 -1.548 3.050 1.00 95.69 127 ARG A CA 1
ATOM 1008 C C . ARG A 1 127 ? 12.628 -2.209 4.013 1.00 95.69 127 ARG A C 1
ATOM 1010 O O . ARG A 1 127 ? 11.691 -2.873 3.581 1.00 95.69 127 ARG A O 1
ATOM 1017 N N . THR A 1 128 ? 12.854 -1.986 5.303 1.00 97.75 128 THR A N 1
ATOM 1018 C CA . THR A 1 128 ? 11.875 -2.230 6.364 1.00 97.75 128 THR A CA 1
ATOM 1019 C C . THR A 1 128 ? 11.662 -0.914 7.094 1.00 97.75 128 THR A C 1
ATOM 1021 O O . THR A 1 128 ? 12.636 -0.296 7.521 1.00 97.75 128 THR A O 1
ATOM 1024 N N . VAL A 1 129 ? 10.414 -0.464 7.188 1.00 97.75 129 VAL A N 1
ATOM 1025 C CA . VAL A 1 129 ? 10.061 0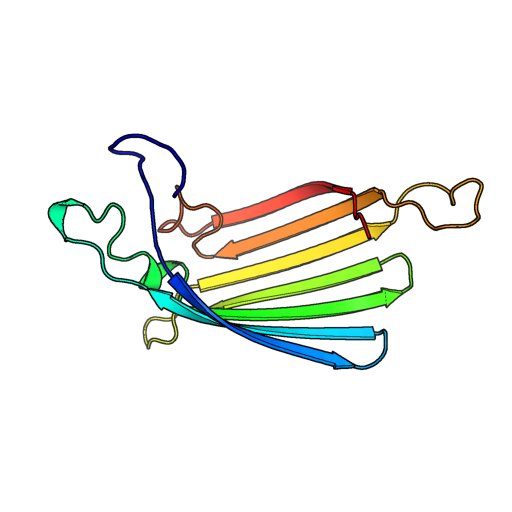.872 7.682 1.00 97.75 129 VAL A CA 1
ATOM 1026 C C . VAL A 1 129 ? 8.911 0.757 8.670 1.00 97.75 129 VAL A C 1
ATOM 1028 O O . VAL A 1 129 ? 7.867 0.199 8.343 1.00 97.75 129 VAL A O 1
ATOM 1031 N N . LEU A 1 130 ? 9.109 1.298 9.871 1.00 98.12 130 LEU A N 1
ATOM 1032 C CA . LEU A 1 130 ? 8.057 1.510 10.861 1.00 98.12 130 LEU A CA 1
ATOM 1033 C C . LEU A 1 130 ? 7.636 2.982 10.807 1.00 98.12 130 LEU A C 1
ATOM 1035 O O . LEU A 1 130 ? 8.480 3.871 10.911 1.00 98.12 130 LEU A O 1
ATOM 1039 N N . SER A 1 131 ? 6.342 3.237 10.665 1.00 97.31 131 SER A N 1
ATOM 1040 C CA . SER A 1 131 ? 5.764 4.579 10.626 1.00 97.31 131 SER A CA 1
ATOM 1041 C C . SER A 1 131 ? 4.663 4.705 11.671 1.00 97.31 131 SER A C 1
ATOM 1043 O O . SER A 1 131 ? 3.841 3.804 11.831 1.00 97.31 131 SER A O 1
ATOM 1045 N N . LEU A 1 132 ? 4.650 5.838 12.370 1.00 97.75 132 LEU A N 1
ATOM 1046 C CA . LEU A 1 132 ? 3.614 6.222 13.323 1.00 97.75 132 LEU A CA 1
ATOM 1047 C C . LEU A 1 132 ? 3.071 7.580 12.896 1.00 97.75 132 LEU A C 1
ATOM 1049 O O . LEU A 1 132 ? 3.845 8.489 12.595 1.00 97.75 132 LEU A O 1
ATOM 1053 N N . GLY A 1 133 ? 1.755 7.724 12.871 1.00 96.38 133 GLY A N 1
ATOM 1054 C CA . GLY A 1 133 ? 1.126 8.958 12.434 1.00 96.38 133 GLY A CA 1
ATOM 1055 C C . GLY A 1 133 ? -0.320 9.076 12.874 1.00 96.38 133 GLY A C 1
ATOM 1056 O O . GLY A 1 133 ? -0.862 8.238 13.596 1.00 96.38 133 GLY A O 1
ATOM 1057 N N . LEU A 1 134 ? -0.941 10.155 12.419 1.00 94.75 134 LEU A N 1
ATOM 1058 C CA . LEU A 1 134 ? -2.357 10.420 12.599 1.00 94.75 134 LEU A CA 1
ATOM 1059 C C . LEU A 1 134 ? -3.025 10.457 11.228 1.00 94.75 134 LEU A C 1
ATOM 1061 O O . LEU A 1 134 ? -2.438 10.921 10.251 1.00 94.75 134 LEU A O 1
ATOM 1065 N N . SER A 1 135 ? -4.251 9.962 11.147 1.00 91.62 135 SER A N 1
ATOM 1066 C CA . SER A 1 135 ? -5.053 9.980 9.928 1.00 91.62 135 SER A CA 1
ATOM 1067 C C . SER A 1 135 ? -6.450 10.489 10.247 1.00 91.62 135 SER A C 1
ATOM 1069 O O . SER A 1 135 ? -7.036 10.125 11.267 1.00 91.62 135 SER A O 1
ATOM 1071 N N . LEU A 1 136 ? -6.969 11.344 9.375 1.00 88.25 136 LEU A N 1
ATOM 1072 C CA . LEU A 1 136 ? -8.362 11.766 9.389 1.00 88.25 136 LEU A CA 1
ATOM 1073 C C . LEU A 1 136 ? -9.109 10.930 8.364 1.00 88.25 136 LEU A C 1
ATOM 1075 O O . LEU A 1 136 ? -8.657 10.796 7.229 1.00 88.25 136 LEU A O 1
ATOM 1079 N N . VAL A 1 137 ? -10.231 10.361 8.781 1.00 79.81 137 VAL A N 1
ATOM 1080 C CA . VAL A 1 137 ? -11.158 9.714 7.856 1.00 79.81 137 VAL A CA 1
ATOM 1081 C C . VAL A 1 137 ? -12.300 10.684 7.620 1.00 79.81 137 VAL A C 1
ATOM 1083 O O . VAL A 1 137 ? -12.892 11.164 8.586 1.00 79.81 137 VAL A O 1
ATOM 1086 N N . ASP A 1 138 ? -12.583 10.985 6.360 1.00 57.66 138 ASP A N 1
ATOM 1087 C CA . ASP A 1 138 ? -13.801 11.687 5.972 1.00 57.66 138 ASP A CA 1
ATOM 1088 C C . ASP A 1 138 ? -14.716 10.692 5.260 1.00 57.66 138 ASP A C 1
ATOM 1090 O O . ASP A 1 138 ? -14.229 9.811 4.544 1.00 57.66 138 ASP A O 1
ATOM 1094 N N . PHE A 1 139 ? -16.010 10.783 5.537 1.00 52.91 139 PHE A N 1
ATOM 1095 C CA . PHE A 1 139 ? -17.056 9.932 4.978 1.00 52.91 139 PHE A CA 1
ATOM 1096 C C . PHE A 1 139 ? -18.196 10.809 4.485 1.00 52.91 139 PHE A C 1
ATOM 1098 O O . PHE A 1 139 ? -18.548 11.762 5.222 1.00 52.91 139 PHE A O 1
#

Secondary structure (DSSP, 8-state):
---PPTTT-----EEEEEEEEEETTTEEEEEEEEEEPP--GGG-S-TTHHHHT-SEEEEEEEEEETTEEEEEEEEE-SSSS--EEEEEEEEEE-SPPPTTSPPPSEEEEEEEEEES-SSSTTTTS-EEEEEEEEEE---

Foldseek 3Di:
DQPDDPPQDFDWDKDKDKDKDDDPPFKIKIKMFIDTDDDPPVPHNDPCLCVAAAGMKIKMKGCVDPFKIKMKMWHFNPDPPTFHKIKIKIWGQDDDQDPVRHGHQKIWMWMWMFGAPPDRSGRVPTDIDIDIDIDGDDD

Sequence (139 aa):
SNGQSLPLSRSWNRIIAMVGIEKDDRFALTARAWARVPEKDEDDDNPDISDMIGRAELTGTWYVNKTNTLAMTLRHALRSSARGSVRLEWLRTIGSARANGEPSRLRFHTQLFSGYGDSLLDYNRKRTVLSLGLSLVDF

pLDDT: mean 91.66, std 7.91, range [52.91, 98.69]

Radius of gyration: 17.82 Å; chains: 1; bounding box: 42×33×47 Å